Protein AF-A0A7Z7YSU9-F1 (afdb_monomer_lite)

Secondary structure (DSSP, 8-state):
-HHHHHHHHHHHHHHHHHHHHHHHHHHHHHHHHHHHHTT-HHHHHHHHHHHTTT--

Radius of gyration: 17.08 Å; chains: 1; bounding box: 33×18×46 Å

Organism: Staphylococcus capitis (NCBI:txid29388)

Foldseek 3Di:
DVVVVVVVVVVVVVVVVVCVLVCVLVVLVVVCVVCVVVVNNPPSVVVCCPPVPDVD

pLDDT: mean 81.24, std 13.5, range [51.12, 97.44]

Sequence (56 aa):
MIYAYIGITVLWVFLFCYIIIASIDFGAGFFALHSKMTGNEKKVNHLIHRYLNPVW

Structure (mmCIF, N/CA/C/O backbone):
data_AF-A0A7Z7YSU9-F1
#
_entry.id   AF-A0A7Z7YSU9-F1
#
loop_
_atom_site.group_PDB
_atom_site.id
_atom_site.type_symbol
_atom_site.label_atom_id
_atom_site.label_alt_id
_atom_site.label_comp_id
_atom_site.label_asym_id
_atom_site.label_entity_id
_atom_site.label_seq_id
_atom_site.pdbx_PDB_ins_code
_atom_site.Cartn_x
_atom_site.Cartn_y
_atom_site.Cartn_z
_atom_site.occupancy
_atom_site.B_iso_or_equiv
_atom_site.auth_seq_id
_atom_site.auth_comp_id
_atom_site.auth_asym_id
_atom_site.auth_atom_id
_atom_site.pdbx_PDB_model_num
ATOM 1 N N . MET A 1 1 ? 15.245 3.984 -26.217 1.00 72.94 1 MET A N 1
ATOM 2 C CA . MET A 1 1 ? 13.995 4.650 -25.787 1.00 72.94 1 MET A CA 1
ATOM 3 C C . MET A 1 1 ? 12.884 3.663 -25.435 1.00 72.94 1 MET A C 1
ATOM 5 O O . MET A 1 1 ? 12.279 3.847 -24.394 1.00 72.94 1 MET A O 1
ATOM 9 N N . ILE A 1 2 ? 12.667 2.576 -26.193 1.00 92.94 2 ILE A N 1
ATOM 10 C CA . ILE A 1 2 ? 11.662 1.537 -25.863 1.00 92.94 2 ILE A CA 1
ATOM 11 C C . ILE A 1 2 ? 11.801 0.955 -24.440 1.00 92.94 2 ILE A C 1
ATOM 13 O O . ILE A 1 2 ? 10.817 0.856 -23.718 1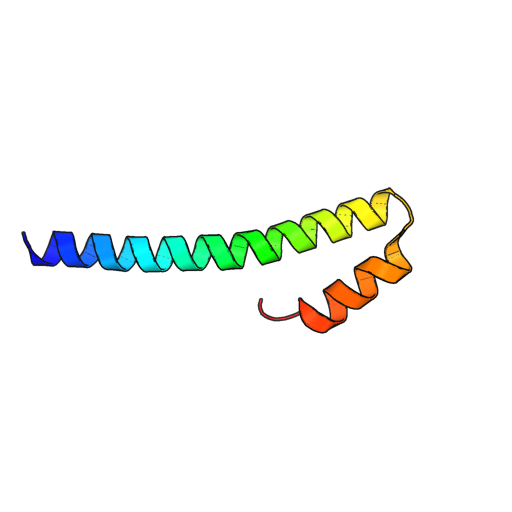.00 92.94 2 ILE A O 1
ATOM 17 N N . TYR A 1 3 ? 13.028 0.670 -23.992 1.00 93.25 3 TYR A N 1
ATOM 18 C CA . TYR A 1 3 ? 13.288 0.149 -22.645 1.00 93.25 3 TYR A CA 1
ATOM 19 C C . TYR A 1 3 ? 12.920 1.135 -21.529 1.00 93.25 3 TYR A C 1
ATOM 21 O O . TYR A 1 3 ? 12.481 0.713 -20.466 1.00 93.25 3 TYR A O 1
ATOM 29 N N . ALA A 1 4 ? 13.047 2.443 -21.779 1.00 93.44 4 ALA A N 1
ATOM 30 C CA . ALA A 1 4 ? 12.631 3.465 -20.823 1.00 93.44 4 ALA A CA 1
ATOM 31 C C . ALA A 1 4 ? 11.099 3.515 -20.699 1.00 93.44 4 ALA A C 1
ATOM 33 O O . ALA A 1 4 ? 10.584 3.614 -19.589 1.00 93.44 4 ALA A O 1
ATOM 34 N N . TYR A 1 5 ? 10.376 3.366 -21.817 1.00 94.50 5 TYR A N 1
ATOM 35 C CA . TYR A 1 5 ? 8.913 3.262 -21.811 1.00 94.50 5 TYR A CA 1
ATOM 36 C C . TYR A 1 5 ? 8.428 2.008 -21.077 1.00 94.50 5 TYR A C 1
ATOM 38 O O . TYR A 1 5 ? 7.536 2.096 -20.243 1.00 94.50 5 TYR A O 1
ATOM 46 N N . ILE A 1 6 ? 9.062 0.857 -21.307 1.00 95.75 6 ILE A N 1
ATOM 47 C CA . ILE A 1 6 ? 8.736 -0.372 -20.570 1.00 95.75 6 ILE A CA 1
ATOM 48 C C . ILE A 1 6 ? 9.020 -0.189 -19.073 1.00 95.75 6 ILE A C 1
ATOM 50 O O . ILE A 1 6 ? 8.186 -0.546 -18.244 1.00 95.75 6 ILE A O 1
ATOM 54 N N . GLY A 1 7 ? 10.158 0.417 -18.720 1.00 95.56 7 GLY A N 1
ATOM 55 C CA . GLY A 1 7 ? 10.523 0.692 -17.331 1.00 95.56 7 GLY A CA 1
ATOM 56 C C . GLY A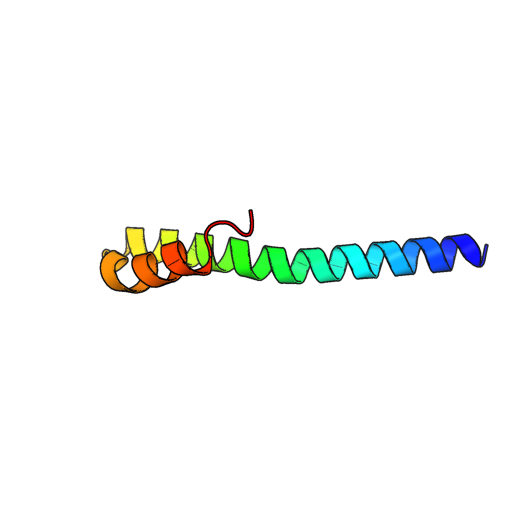 1 7 ? 9.488 1.552 -16.604 1.00 95.56 7 GLY A C 1
ATOM 57 O O . GLY A 1 7 ? 9.039 1.175 -15.522 1.00 95.56 7 GLY A O 1
ATOM 58 N N . ILE A 1 8 ? 9.051 2.664 -17.209 1.00 96.44 8 ILE A N 1
ATOM 59 C CA . ILE A 1 8 ? 8.029 3.518 -16.589 1.00 96.44 8 ILE A CA 1
ATOM 60 C C . ILE A 1 8 ? 6.671 2.814 -16.513 1.00 96.44 8 ILE A C 1
ATOM 62 O O . ILE A 1 8 ? 5.991 2.953 -15.502 1.00 96.44 8 ILE A O 1
ATOM 66 N N . THR A 1 9 ? 6.292 2.002 -17.507 1.00 96.38 9 THR A N 1
ATOM 67 C CA . THR A 1 9 ? 5.046 1.222 -17.454 1.00 96.38 9 THR A CA 1
ATOM 68 C C . THR A 1 9 ? 5.064 0.210 -16.311 1.00 96.38 9 THR A C 1
ATOM 70 O O . THR A 1 9 ? 4.083 0.115 -15.577 1.00 96.38 9 THR A O 1
ATOM 73 N N . VAL A 1 10 ? 6.175 -0.504 -16.102 1.00 96.88 10 VAL A N 1
ATOM 74 C CA . VAL A 1 10 ? 6.300 -1.453 -14.984 1.00 96.88 10 VAL A CA 1
ATOM 75 C C . VAL A 1 10 ? 6.230 -0.723 -13.644 1.00 96.88 10 VAL A C 1
ATOM 77 O O . VAL A 1 10 ? 5.443 -1.116 -12.785 1.00 96.88 10 VAL A O 1
ATOM 80 N N . LEU A 1 11 ? 6.982 0.370 -13.472 1.00 97.31 11 LEU A N 1
AT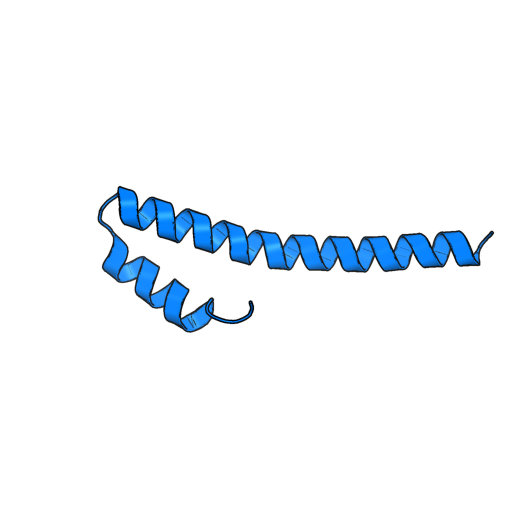OM 81 C CA . LEU A 1 11 ? 6.931 1.175 -12.245 1.00 97.31 11 LEU A CA 1
ATOM 82 C C . LEU A 1 11 ? 5.523 1.709 -11.967 1.00 97.31 11 LEU A C 1
ATOM 84 O O . LEU A 1 11 ? 5.080 1.706 -10.821 1.00 97.31 11 LEU A O 1
ATOM 88 N N . TRP A 1 12 ? 4.803 2.120 -13.010 1.00 97.38 12 TRP A N 1
ATOM 89 C CA . TRP A 1 12 ? 3.437 2.609 -12.882 1.00 97.38 12 TRP A CA 1
ATOM 90 C C . TRP A 1 12 ? 2.474 1.507 -12.433 1.00 97.38 12 TRP A C 1
ATOM 92 O O . TRP A 1 12 ? 1.654 1.744 -11.553 1.00 97.38 12 TRP A O 1
ATOM 102 N N . VAL A 1 13 ? 2.605 0.287 -12.964 1.00 97.44 13 VAL A N 1
ATOM 103 C CA . VAL A 1 13 ? 1.803 -0.867 -12.518 1.00 97.44 13 VAL A CA 1
ATOM 104 C C . VAL A 1 13 ? 2.105 -1.216 -11.061 1.00 97.44 13 VAL A C 1
ATOM 106 O O . VAL A 1 13 ? 1.175 -1.427 -10.285 1.00 97.44 13 VAL A O 1
ATOM 109 N N . PHE A 1 14 ? 3.377 -1.223 -10.657 1.00 96.25 14 PHE A N 1
ATOM 110 C CA . PHE A 1 14 ? 3.749 -1.441 -9.256 1.00 96.25 14 PHE A CA 1
ATOM 111 C C . PHE A 1 14 ? 3.154 -0.375 -8.336 1.00 96.25 14 PHE A C 1
ATOM 113 O O . PHE A 1 14 ? 2.571 -0.712 -7.306 1.00 96.25 14 PHE A O 1
ATOM 120 N N . LEU A 1 15 ? 3.254 0.897 -8.726 1.00 96.88 15 LEU A N 1
ATOM 121 C CA . LEU A 1 15 ? 2.669 2.001 -7.978 1.00 96.88 15 LEU A CA 1
ATOM 122 C C . LEU A 1 15 ? 1.144 1.875 -7.901 1.00 96.88 15 LEU A C 1
ATOM 124 O O . LEU A 1 15 ? 0.570 2.077 -6.838 1.00 96.88 15 LEU A O 1
ATOM 128 N N . PHE A 1 16 ? 0.485 1.500 -8.994 1.00 96.44 16 PHE A N 1
ATOM 129 C CA . PHE A 1 16 ? -0.961 1.316 -9.028 1.00 96.44 16 PHE A CA 1
ATOM 130 C C . PHE A 1 16 ? -1.415 0.183 -8.099 1.00 96.44 16 PHE A C 1
ATOM 132 O O . PHE A 1 16 ? -2.309 0.381 -7.279 1.00 96.44 16 PHE A O 1
ATOM 139 N N . CYS A 1 17 ? -0.753 -0.975 -8.152 1.00 95.44 17 CYS A N 1
ATOM 140 C CA . CYS A 1 17 ? -1.013 -2.079 -7.228 1.00 95.44 17 CYS A CA 1
ATOM 141 C C . CYS A 1 17 ? -0.768 -1.671 -5.769 1.00 95.44 17 CYS A C 1
ATOM 143 O O . CYS A 1 17 ? -1.567 -2.006 -4.894 1.00 95.44 17 CYS A O 1
ATOM 145 N N . TYR A 1 18 ? 0.298 -0.907 -5.510 1.00 93.50 18 TYR A N 1
ATOM 146 C CA . TYR A 1 18 ? 0.574 -0.366 -4.182 1.00 93.50 18 TYR A CA 1
ATOM 147 C C . TYR A 1 18 ? -0.547 0.565 -3.7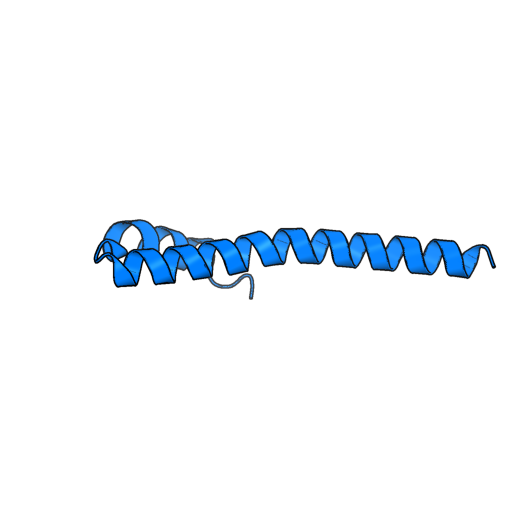10 1.00 93.50 18 TYR A C 1
ATOM 149 O O . TYR A 1 18 ? -1.022 0.411 -2.591 1.00 93.50 18 TYR A O 1
ATOM 157 N N . ILE A 1 19 ? -1.033 1.471 -4.564 1.00 94.94 19 ILE A N 1
ATOM 158 C CA . ILE A 1 19 ? -2.144 2.377 -4.239 1.00 94.94 19 ILE A CA 1
ATOM 159 C C . ILE A 1 19 ? -3.413 1.594 -3.885 1.00 94.94 19 ILE A C 1
ATOM 161 O O . ILE A 1 19 ? -4.115 1.991 -2.957 1.00 94.94 19 ILE A O 1
ATOM 165 N N . ILE A 1 20 ? -3.713 0.485 -4.570 1.00 92.81 20 ILE A N 1
ATOM 166 C CA . ILE A 1 20 ? -4.878 -0.355 -4.243 1.00 92.81 20 ILE A CA 1
ATOM 167 C C . ILE A 1 20 ? -4.761 -0.903 -2.818 1.00 92.81 20 ILE A C 1
ATOM 169 O O . ILE A 1 20 ? -5.680 -0.729 -2.018 1.00 92.81 20 ILE A O 1
ATOM 173 N N . ILE A 1 21 ? -3.630 -1.530 -2.489 1.00 90.62 21 ILE A N 1
ATOM 174 C CA . ILE A 1 21 ? -3.409 -2.135 -1.167 1.00 90.62 21 ILE A CA 1
ATOM 175 C C . ILE A 1 21 ? -3.382 -1.044 -0.089 1.00 90.62 21 ILE A C 1
ATOM 177 O O . ILE A 1 21 ? -4.069 -1.158 0.924 1.00 90.62 21 ILE A O 1
ATOM 181 N N . ALA A 1 22 ? -2.672 0.055 -0.347 1.00 89.88 22 ALA A N 1
ATOM 182 C CA . ALA A 1 22 ? -2.590 1.196 0.555 1.00 89.88 22 ALA A CA 1
ATOM 183 C C . ALA A 1 22 ? -3.964 1.844 0.796 1.00 89.88 22 ALA A C 1
ATOM 185 O O . ALA A 1 22 ? -4.265 2.236 1.916 1.00 89.88 22 ALA A O 1
ATOM 186 N N . SER A 1 23 ? -4.835 1.924 -0.215 1.00 90.69 23 SER A N 1
ATOM 187 C CA . SER A 1 23 ? -6.194 2.469 -0.052 1.00 90.69 23 SER A CA 1
ATOM 188 C C . SER A 1 23 ? -7.052 1.611 0.876 1.00 90.69 23 SER A C 1
ATOM 190 O O . SER A 1 23 ? -7.854 2.147 1.641 1.00 90.69 23 SER A O 1
ATOM 192 N N . ILE A 1 24 ? -6.891 0.286 0.820 1.00 86.62 24 ILE A N 1
ATOM 193 C CA . ILE A 1 24 ? -7.599 -0.645 1.706 1.00 86.62 24 ILE A CA 1
ATOM 194 C C . ILE A 1 24 ? -7.108 -0.469 3.146 1.00 86.62 24 ILE A C 1
ATOM 196 O O . ILE A 1 24 ? -7.931 -0.338 4.054 1.00 86.62 24 ILE A O 1
ATOM 200 N N . ASP A 1 25 ? -5.789 -0.413 3.340 1.00 85.50 25 ASP A N 1
ATOM 201 C CA . ASP A 1 25 ? -5.178 -0.263 4.662 1.00 85.50 25 ASP A CA 1
ATOM 202 C C . ASP A 1 25 ? -5.514 1.096 5.305 1.00 85.50 25 ASP A C 1
ATOM 204 O O . ASP A 1 25 ? -6.104 1.159 6.389 1.00 85.50 25 ASP A O 1
ATOM 208 N N . PHE A 1 26 ? -5.288 2.197 4.577 1.00 85.38 26 PHE A N 1
ATOM 209 C CA . PHE A 1 26 ? -5.638 3.544 5.037 1.00 85.38 26 PHE A CA 1
ATOM 210 C C . PHE A 1 26 ? -7.145 3.721 5.241 1.00 85.38 26 PHE A C 1
ATOM 212 O O . PHE A 1 26 ? -7.564 4.369 6.203 1.00 85.38 26 PHE A O 1
ATOM 219 N N . GLY A 1 27 ? -7.972 3.138 4.369 1.00 86.25 27 GLY A N 1
ATOM 220 C CA . GLY A 1 27 ? -9.425 3.168 4.503 1.00 86.25 27 GLY A CA 1
ATOM 221 C C . GLY A 1 27 ? -9.881 2.499 5.796 1.00 86.25 27 GLY A C 1
ATOM 222 O O . GLY A 1 27 ? -10.632 3.090 6.573 1.00 86.25 27 GLY A O 1
ATOM 223 N N . ALA A 1 28 ? -9.387 1.296 6.077 1.00 83.25 28 ALA A N 1
ATOM 224 C CA . ALA A 1 28 ? -9.709 0.591 7.310 1.00 83.25 28 ALA A CA 1
ATOM 225 C C . ALA A 1 28 ? -9.167 1.313 8.559 1.00 83.25 28 ALA A C 1
ATOM 227 O O . ALA A 1 28 ? -9.891 1.412 9.552 1.00 83.25 28 ALA A O 1
ATOM 228 N N . GLY A 1 29 ? -7.971 1.909 8.498 1.00 82.31 29 GLY A N 1
ATOM 229 C CA . GLY A 1 29 ? -7.449 2.778 9.559 1.00 82.31 29 GLY A CA 1
ATOM 230 C C . GLY A 1 29 ? -8.348 3.993 9.839 1.00 82.31 29 GLY A C 1
ATOM 231 O O . GLY A 1 29 ? -8.636 4.305 10.999 1.00 82.31 29 GLY A O 1
ATOM 232 N N . PHE A 1 30 ? -8.875 4.639 8.794 1.00 84.44 30 PHE A N 1
ATOM 233 C CA . PHE A 1 30 ? -9.829 5.744 8.932 1.00 84.44 30 PHE A CA 1
ATOM 234 C C . PHE A 1 30 ? -11.163 5.287 9.538 1.00 84.44 30 PHE A C 1
ATOM 236 O O . PHE A 1 30 ? -11.685 5.937 10.447 1.00 84.44 30 PHE A O 1
ATOM 243 N N . PHE A 1 31 ? -11.703 4.148 9.097 1.00 80.50 31 PHE A N 1
ATOM 244 C CA . PHE A 1 31 ? -12.931 3.586 9.669 1.00 80.50 31 PHE A CA 1
ATOM 245 C C . PHE A 1 31 ? -12.759 3.164 11.133 1.00 80.50 31 PHE A C 1
ATOM 247 O O . PHE A 1 31 ? -13.686 3.353 11.925 1.00 80.50 31 PHE A O 1
ATOM 254 N N . ALA A 1 32 ? -11.586 2.657 11.523 1.00 78.94 32 ALA A N 1
ATOM 255 C CA . ALA A 1 32 ? -11.265 2.373 12.920 1.00 78.94 32 ALA A CA 1
ATOM 256 C C . ALA A 1 32 ? -11.274 3.656 13.767 1.00 78.94 32 ALA A C 1
ATOM 258 O O . ALA A 1 32 ? -11.925 3.702 14.814 1.00 78.94 32 ALA A O 1
ATOM 259 N N . LEU A 1 33 ? -10.624 4.722 13.285 1.00 81.75 33 LEU A N 1
ATOM 260 C CA . LEU A 1 33 ? -10.616 6.026 13.954 1.00 81.75 33 LEU A CA 1
ATOM 261 C C . LEU A 1 33 ? -12.030 6.612 14.077 1.00 81.75 33 LEU A C 1
ATOM 263 O O . LEU A 1 33 ? -12.419 7.075 15.150 1.00 81.75 33 LEU A O 1
ATOM 267 N N . HIS A 1 34 ? -12.816 6.559 13.003 1.00 83.56 34 HIS A N 1
ATOM 268 C CA . HIS A 1 34 ? -14.195 7.033 13.006 1.00 83.56 34 HIS A CA 1
ATOM 269 C C . HIS A 1 34 ? -15.059 6.234 13.993 1.00 83.56 34 HIS A C 1
ATOM 271 O O . HIS A 1 34 ? -15.744 6.814 14.833 1.00 83.56 34 HIS A O 1
ATOM 277 N N . SER A 1 35 ? -14.960 4.901 13.977 1.00 78.88 35 SER A N 1
ATOM 278 C CA . SER A 1 35 ? -15.679 4.030 14.913 1.00 78.88 35 SER A CA 1
ATOM 279 C C . SER A 1 35 ? -15.304 4.293 16.376 1.00 78.88 35 SER A C 1
ATOM 281 O O . SER A 1 35 ? -16.160 4.134 17.252 1.00 78.88 35 SER A O 1
ATOM 283 N N . LYS A 1 36 ? -14.052 4.688 16.639 1.00 77.88 36 LYS A N 1
ATOM 284 C CA . LYS A 1 36 ? -13.571 5.125 17.954 1.00 77.88 36 LYS A CA 1
ATOM 285 C C . LYS A 1 36 ? -14.194 6.446 18.386 1.00 77.88 36 LYS A C 1
ATOM 287 O O . LYS A 1 36 ? -14.661 6.554 19.516 1.00 77.88 36 LYS A O 1
ATOM 292 N N . MET A 1 37 ? -14.280 7.419 17.482 1.00 79.56 37 MET A N 1
ATOM 293 C CA . MET A 1 37 ? -14.936 8.702 17.760 1.00 79.56 37 MET A CA 1
ATOM 294 C C . MET A 1 37 ? -16.449 8.562 17.988 1.00 79.56 37 MET A C 1
ATOM 296 O O . MET A 1 37 ? -17.005 9.259 18.830 1.00 79.56 37 MET A O 1
ATOM 300 N N . THR A 1 38 ? -17.121 7.650 17.280 1.00 78.81 38 THR A N 1
ATOM 301 C CA . THR A 1 38 ? -18.578 7.431 17.392 1.00 78.81 38 THR A CA 1
ATOM 302 C C . THR A 1 38 ? -18.968 6.449 18.513 1.00 78.81 38 THR A C 1
ATOM 304 O O . THR A 1 38 ? -20.151 6.214 18.738 1.00 78.81 38 THR A O 1
ATOM 307 N N . GLY A 1 39 ? -18.005 5.854 19.231 1.00 73.19 39 GLY A N 1
ATOM 308 C CA . GLY A 1 39 ? -18.269 4.947 20.362 1.00 73.19 39 GLY A CA 1
ATOM 309 C C . GLY A 1 39 ? -18.744 3.533 19.985 1.00 73.19 39 GLY A C 1
ATOM 310 O O . GLY A 1 39 ? -19.177 2.775 20.851 1.00 73.19 39 GLY A O 1
ATOM 311 N N . ASN A 1 40 ? -18.639 3.143 18.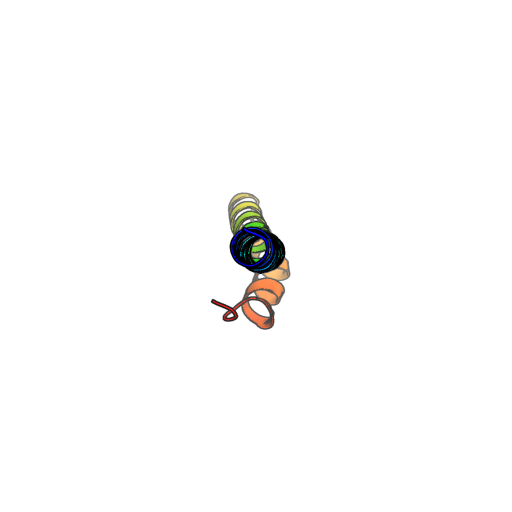709 1.00 67.25 40 ASN A N 1
ATOM 312 C CA . ASN A 1 40 ? -19.085 1.846 18.170 1.00 67.25 40 ASN A CA 1
ATOM 313 C C . ASN A 1 40 ? -17.938 0.820 18.003 1.00 67.25 40 ASN A C 1
ATOM 315 O O . ASN A 1 40 ? -18.039 -0.120 17.214 1.00 67.25 40 ASN A O 1
ATOM 319 N N . GLU A 1 41 ? -16.843 0.972 18.756 1.00 66.12 41 GLU A N 1
ATOM 320 C CA . GLU A 1 41 ? -15.587 0.218 18.580 1.00 66.12 41 GLU A CA 1
ATOM 321 C C . GLU A 1 41 ? -15.743 -1.311 18.559 1.00 66.12 41 GLU A C 1
ATOM 323 O O . GLU A 1 41 ? -15.072 -1.990 17.788 1.00 66.12 41 GLU A O 1
ATOM 328 N N . LYS A 1 42 ? -16.624 -1.898 19.376 1.00 65.88 42 LYS A N 1
ATOM 329 C CA . LYS A 1 42 ? -16.568 -3.346 19.668 1.00 65.88 42 LYS A CA 1
ATOM 330 C C . LYS A 1 42 ? -16.748 -4.264 18.453 1.00 65.88 42 LYS A C 1
ATOM 332 O O . LYS A 1 42 ? -16.167 -5.345 18.433 1.00 65.88 42 LYS A O 1
ATOM 337 N N . LYS A 1 43 ? -17.547 -3.871 17.456 1.00 65.25 43 LYS A N 1
ATOM 338 C CA . LYS A 1 43 ? -17.821 -4.719 16.278 1.00 65.25 43 LYS A CA 1
ATOM 339 C C . LYS A 1 43 ? -16.793 -4.514 15.169 1.00 65.25 43 LYS A C 1
ATOM 341 O O . LYS A 1 43 ? -16.297 -5.484 14.606 1.00 65.25 43 LYS A O 1
ATOM 346 N N . VAL A 1 44 ? -16.464 -3.257 14.882 1.00 66.19 44 VAL A N 1
ATOM 347 C CA . VAL A 1 44 ? -15.572 -2.877 13.778 1.00 66.19 44 VAL A CA 1
ATOM 348 C C . VAL A 1 44 ? -14.115 -3.167 14.139 1.00 66.19 44 VAL A C 1
ATOM 350 O O . VAL A 1 44 ? -13.377 -3.729 13.334 1.00 66.19 44 VAL A O 1
ATOM 353 N N . ASN A 1 45 ? -13.724 -2.902 15.387 1.00 67.69 45 ASN A N 1
ATOM 354 C CA . ASN A 1 45 ? -12.346 -3.072 15.831 1.00 67.69 45 ASN A CA 1
ATOM 355 C C . ASN A 1 45 ? -11.925 -4.554 15.893 1.00 67.69 45 ASN A C 1
ATOM 357 O O . ASN A 1 45 ? -10.777 -4.872 15.606 1.00 67.6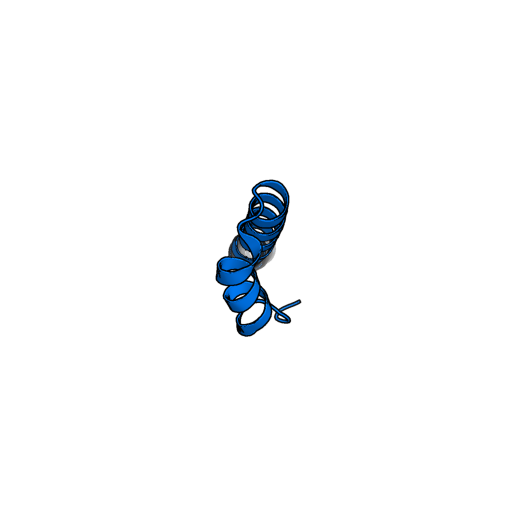9 45 ASN A O 1
ATOM 361 N N . HIS A 1 46 ? -12.849 -5.483 16.188 1.00 69.00 46 HIS A N 1
ATOM 362 C CA . HIS A 1 46 ? -12.546 -6.923 16.172 1.00 69.00 46 HIS A CA 1
ATOM 363 C C . HIS A 1 46 ? -12.234 -7.443 14.760 1.00 69.00 46 HIS A C 1
ATOM 365 O O . HIS A 1 46 ? -11.322 -8.246 14.592 1.00 69.00 46 HIS A O 1
ATOM 371 N N . LEU A 1 47 ? -12.973 -6.986 13.745 1.00 68.69 47 LEU A N 1
ATOM 372 C CA . LEU A 1 47 ? -12.743 -7.367 12.347 1.00 68.69 47 LEU A CA 1
ATOM 373 C C . LEU A 1 47 ? -11.438 -6.768 11.810 1.00 68.69 47 LEU A C 1
ATOM 375 O O . LEU A 1 47 ? -10.645 -7.489 11.207 1.00 68.69 47 LEU A O 1
ATOM 379 N N . ILE A 1 48 ? -11.188 -5.484 12.084 1.00 69.62 48 ILE A N 1
ATOM 380 C CA . ILE A 1 48 ? -9.978 -4.786 11.628 1.00 69.62 48 ILE A CA 1
ATOM 381 C C . ILE A 1 48 ? -8.728 -5.387 12.282 1.00 69.62 48 ILE A C 1
ATOM 383 O O . ILE A 1 48 ? -7.811 -5.794 11.576 1.00 69.62 48 ILE A O 1
ATOM 387 N N . HIS A 1 49 ? -8.700 -5.560 13.607 1.00 66.38 49 HIS A N 1
ATOM 388 C CA . HIS A 1 49 ? -7.530 -6.147 14.271 1.00 66.38 49 HIS A CA 1
ATOM 389 C C . HIS A 1 49 ? -7.268 -7.612 13.902 1.00 66.38 49 HIS A C 1
ATOM 391 O O . HIS A 1 49 ? -6.132 -8.059 14.018 1.00 66.38 49 HIS A O 1
ATOM 397 N N . ARG A 1 50 ? -8.294 -8.371 13.498 1.00 69.06 50 ARG A N 1
ATOM 398 C CA . ARG A 1 50 ? -8.155 -9.802 13.195 1.00 69.06 50 ARG A CA 1
ATOM 399 C C . ARG A 1 50 ? -7.699 -10.086 11.766 1.00 69.06 50 ARG A C 1
ATOM 401 O O . ARG A 1 50 ? -7.029 -11.091 11.557 1.00 69.06 50 ARG A O 1
ATOM 408 N N . TYR A 1 51 ? -8.099 -9.256 10.805 1.00 66.50 51 TYR A N 1
ATOM 409 C CA . TYR A 1 51 ? -7.850 -9.510 9.380 1.00 66.50 51 TYR A CA 1
ATOM 410 C C . TYR A 1 51 ? -6.953 -8.474 8.714 1.00 66.50 51 TYR A C 1
ATOM 412 O O . TYR A 1 51 ? -6.403 -8.759 7.655 1.00 66.50 51 TYR A O 1
ATOM 420 N N . LEU A 1 52 ? -6.818 -7.290 9.309 1.00 65.06 52 LEU A N 1
ATOM 421 C CA . LEU A 1 52 ? -6.087 -6.183 8.707 1.00 65.06 52 LEU A CA 1
ATOM 422 C C . LEU A 1 52 ? -4.704 -5.957 9.337 1.00 65.06 52 LEU A C 1
ATOM 424 O O . LEU A 1 52 ? -3.845 -5.347 8.721 1.00 65.06 52 LEU A O 1
ATOM 428 N N . ASN A 1 53 ? -4.463 -6.498 10.533 1.00 54.19 53 ASN A N 1
ATOM 429 C CA . ASN A 1 53 ? -3.170 -6.435 11.211 1.00 54.19 53 ASN A CA 1
ATOM 430 C C . ASN A 1 53 ? -2.465 -7.809 11.125 1.00 54.19 53 ASN A C 1
ATOM 432 O O . ASN A 1 53 ? -3.058 -8.770 11.624 1.00 54.19 53 ASN A O 1
ATOM 436 N N . PRO A 1 54 ? -1.245 -7.978 10.564 1.00 55.53 54 PRO A N 1
ATOM 437 C CA . PRO A 1 54 ? -0.341 -7.016 9.933 1.00 55.53 54 PRO A CA 1
ATOM 438 C C . PRO A 1 54 ? -0.018 -7.439 8.485 1.00 55.53 54 PRO A C 1
ATOM 440 O O . PRO A 1 54 ? 0.780 -8.350 8.246 1.00 55.53 54 PRO A O 1
ATOM 443 N N . VAL A 1 55 ? -0.634 -6.796 7.494 1.00 51.56 55 VAL A N 1
ATOM 444 C CA . VAL A 1 55 ? -0.039 -6.776 6.138 1.00 51.56 55 VAL A CA 1
ATOM 445 C C . VAL A 1 55 ? 0.945 -5.594 6.019 1.00 51.56 55 VAL A C 1
ATOM 447 O O . VAL A 1 55 ? 1.748 -5.546 5.084 1.00 51.56 55 VAL A O 1
ATOM 450 N N . TRP A 1 56 ? 0.951 -4.725 7.042 1.00 51.12 56 TRP A N 1
ATOM 451 C CA . TRP A 1 56 ? 1.982 -3.752 7.383 1.00 51.12 56 TRP A CA 1
ATOM 452 C C . TRP A 1 56 ? 2.151 -3.641 8.904 1.00 51.12 56 TRP A C 1
ATOM 454 O O . TRP A 1 56 ? 1.117 -3.689 9.608 1.00 51.12 56 TRP A O 1
#